Protein AF-0000000077156766 (afdb_homodimer)

Structure (mmCIF, N/CA/C/O backbone):
data_AF-0000000077156766-model_v1
#
loop_
_entity.id
_entity.type
_entity.pdbx_description
1 polymer '4-oxalocrotonate tautomerase'
#
loop_
_atom_site.group_PDB
_atom_site.id
_atom_site.type_symbol
_atom_site.label_atom_id
_atom_site.label_alt_id
_atom_site.label_comp_id
_atom_site.label_asym_id
_atom_site.label_entity_id
_atom_site.label_seq_id
_atom_site.pdbx_PDB_ins_code
_atom_site.Cartn_x
_atom_site.Cartn_y
_atom_site.Cartn_z
_atom_site.occupancy
_atom_site.B_iso_or_equiv
_atom_site.auth_seq_id
_atom_site.auth_comp_id
_atom_site.auth_asym_id
_atom_site.auth_atom_id
_atom_site.pdbx_PDB_model_num
ATOM 1 N N . MET A 1 1 ? -4.922 -12.117 -2.762 1 79.75 1 MET A N 1
ATOM 2 C CA . MET A 1 1 ? -5.172 -11.406 -1.51 1 79.75 1 MET A CA 1
ATOM 3 C C . MET A 1 1 ? -4.066 -10.398 -1.225 1 79.75 1 MET A C 1
ATOM 5 O O . MET A 1 1 ? -2.979 -10.773 -0.781 1 79.75 1 MET A O 1
ATOM 9 N N . PRO A 1 2 ? -4.184 -9.18 -1.903 1 96.38 2 PRO A N 1
ATOM 10 C CA . PRO A 1 2 ? -3.168 -8.211 -1.484 1 96.38 2 PRO A CA 1
ATOM 11 C C . PRO A 1 2 ? -3.539 -7.484 -0.193 1 96.38 2 PRO A C 1
ATOM 13 O O . PRO A 1 2 ? -4.707 -7.16 0.023 1 96.38 2 PRO A O 1
ATOM 16 N N . LEU A 1 3 ? -2.664 -7.359 0.725 1 97.62 3 LEU A N 1
ATOM 17 C CA . LEU A 1 3 ? -2.695 -6.422 1.839 1 97.62 3 LEU A CA 1
ATOM 18 C C . LEU A 1 3 ? -1.92 -5.152 1.502 1 97.62 3 LEU A C 1
ATOM 20 O O . LEU A 1 3 ? -0.701 -5.195 1.319 1 97.62 3 LEU A O 1
ATOM 24 N N . ILE A 1 4 ? -2.592 -4.059 1.404 1 98.69 4 ILE A N 1
ATOM 25 C CA . ILE A 1 4 ? -1.974 -2.791 1.034 1 98.69 4 ILE A CA 1
ATOM 26 C C . ILE A 1 4 ? -1.932 -1.864 2.246 1 98.69 4 ILE A C 1
ATOM 28 O O . ILE A 1 4 ? -2.977 -1.443 2.75 1 98.69 4 ILE A O 1
ATOM 32 N N . THR A 1 5 ? -0.749 -1.563 2.668 1 98.81 5 THR A N 1
ATOM 33 C CA . THR A 1 5 ? -0.558 -0.66 3.797 1 98.81 5 THR A CA 1
ATOM 34 C C . THR A 1 5 ? -0.048 0.698 3.322 1 98.81 5 THR A C 1
ATOM 36 O O . THR A 1 5 ? 0.939 0.775 2.588 1 98.81 5 THR A O 1
ATOM 39 N N . VAL A 1 6 ? -0.684 1.7 3.721 1 98.75 6 VAL A N 1
ATOM 40 C CA . VAL A 1 6 ? -0.322 3.068 3.365 1 98.75 6 VAL A CA 1
ATOM 41 C C . VAL A 1 6 ? 0.145 3.82 4.609 1 98.75 6 VAL A C 1
ATOM 43 O O . VAL A 1 6 ? -0.671 4.227 5.441 1 98.75 6 VAL A O 1
ATOM 46 N N . SER A 1 7 ? 1.419 4.027 4.707 1 98.44 7 SER A N 1
ATOM 47 C CA . SER A 1 7 ? 2.002 4.801 5.801 1 98.44 7 SER A CA 1
ATOM 48 C C . SER A 1 7 ? 2.254 6.246 5.379 1 98.44 7 SER A C 1
ATOM 50 O O . SER A 1 7 ? 2.955 6.5 4.398 1 98.44 7 SER A O 1
ATOM 52 N N . MET A 1 8 ? 1.7 7.109 6.109 1 97.31 8 MET A N 1
ATOM 53 C CA . MET A 1 8 ? 1.836 8.516 5.738 1 97.31 8 MET A CA 1
ATOM 54 C C . MET A 1 8 ? 1.734 9.414 6.965 1 97.31 8 MET A C 1
ATOM 56 O O . MET A 1 8 ? 1.454 8.938 8.062 1 97.31 8 MET A O 1
ATOM 60 N N . TYR A 1 9 ? 2.121 10.734 6.715 1 95.31 9 TYR A N 1
ATOM 61 C CA . TYR A 1 9 ? 1.893 11.734 7.75 1 95.31 9 TYR A CA 1
ATOM 62 C C . TYR A 1 9 ? 0.406 11.867 8.062 1 95.31 9 TYR A C 1
ATOM 64 O O . TYR A 1 9 ? -0.437 11.695 7.176 1 95.31 9 TYR A O 1
ATOM 72 N N . PRO A 1 10 ? 0.156 12.18 9.414 1 96.06 10 PRO A N 1
ATOM 73 C CA . PRO A 1 10 ? -1.243 12.508 9.688 1 96.06 10 PRO A CA 1
ATOM 74 C C . PRO A 1 10 ? -1.72 13.742 8.914 1 96.06 10 PRO A C 1
ATOM 76 O O . PRO A 1 10 ? -0.904 14.578 8.516 1 96.06 10 PRO A O 1
ATOM 79 N N . GLY A 1 11 ? -3.104 13.781 8.719 1 95.44 11 GLY A N 1
ATOM 80 C CA . GLY A 1 11 ? -3.6 15 8.102 1 95.44 11 GLY A CA 1
ATOM 81 C C . GLY A 1 11 ? -4.633 14.742 7.023 1 95.44 11 GLY A C 1
ATOM 82 O O . GLY A 1 11 ? -5.355 15.656 6.621 1 95.44 11 GLY A O 1
ATOM 83 N N . ARG A 1 12 ? -4.637 13.609 6.512 1 96.81 12 ARG A N 1
ATOM 84 C CA . ARG A 1 12 ? -5.656 13.312 5.512 1 96.81 12 ARG A CA 1
ATOM 85 C C . ARG A 1 12 ? -7.012 13.062 6.164 1 96.81 12 ARG A C 1
ATOM 87 O O . ARG A 1 12 ? -7.09 12.477 7.246 1 96.81 12 ARG A O 1
ATOM 94 N N . THR A 1 13 ? -8.047 13.43 5.441 1 97.44 13 THR A N 1
ATOM 95 C CA . THR A 1 13 ? -9.398 13.219 5.969 1 97.44 13 THR A CA 1
ATOM 96 C C . THR A 1 13 ? -9.844 11.773 5.734 1 97.44 13 THR A C 1
ATOM 98 O O . THR A 1 13 ? -9.25 11.062 4.922 1 97.44 13 THR A O 1
ATOM 101 N N . GLN A 1 14 ? -10.906 11.414 6.43 1 98.12 14 GLN A N 1
ATOM 102 C CA . GLN A 1 14 ? -11.484 10.094 6.207 1 98.12 14 GLN A CA 1
ATOM 103 C C . GLN A 1 14 ? -12 9.953 4.777 1 98.12 14 GLN A C 1
ATOM 105 O O . GLN A 1 14 ? -11.906 8.875 4.184 1 98.12 14 GLN A O 1
ATOM 110 N N . GLU A 1 15 ? -12.555 11 4.34 1 98.5 15 GLU A N 1
ATOM 111 C CA . GLU A 1 15 ? -13.062 10.977 2.973 1 98.5 15 GLU A CA 1
ATOM 112 C C . GLU A 1 15 ? -11.953 10.695 1.967 1 98.5 15 GLU A C 1
ATOM 114 O O . GLU A 1 15 ? -12.141 9.922 1.027 1 98.5 15 GLU A O 1
ATOM 119 N N . GLN A 1 16 ? -10.836 11.328 2.072 1 98.31 16 GLN A N 1
ATOM 120 C CA . GLN A 1 16 ? -9.688 11.094 1.204 1 98.31 16 GLN A CA 1
ATOM 121 C C . GLN A 1 16 ? -9.227 9.641 1.283 1 98.31 16 GLN A C 1
ATOM 123 O O . GLN A 1 16 ? -8.945 9.016 0.258 1 98.31 16 GLN A O 1
ATOM 128 N N . LYS A 1 17 ? -9.164 9.148 2.543 1 98.5 17 LYS A N 1
ATOM 129 C CA . LYS A 1 17 ? -8.734 7.77 2.73 1 98.5 17 LYS A CA 1
ATOM 130 C C . LYS A 1 17 ? -9.703 6.797 2.072 1 98.5 17 LYS A C 1
ATOM 132 O O . LYS A 1 17 ? -9.281 5.844 1.408 1 98.5 17 LYS A O 1
ATOM 137 N N . ASP A 1 18 ? -10.969 7.043 2.273 1 98.75 18 ASP A N 1
ATOM 138 C CA . ASP A 1 18 ? -12 6.211 1.658 1 98.75 18 ASP A CA 1
ATOM 139 C C . ASP A 1 18 ? -11.867 6.203 0.138 1 98.75 18 ASP A C 1
ATOM 141 O O . ASP A 1 18 ? -11.891 5.141 -0.488 1 98.75 18 ASP A O 1
ATOM 145 N N . GLU A 1 19 ? -11.727 7.379 -0.4 1 98.81 19 GLU A N 1
ATOM 146 C CA . GLU A 1 19 ? -11.617 7.52 -1.85 1 98.81 19 GLU A CA 1
ATOM 147 C C . GLU A 1 19 ? -10.359 6.836 -2.375 1 98.81 19 GLU A C 1
ATOM 149 O O . GLU A 1 19 ? -10.398 6.156 -3.404 1 98.81 19 GLU A O 1
ATOM 154 N N . TYR A 1 20 ? -9.266 7.027 -1.672 1 98.81 20 TYR A N 1
ATOM 155 C CA . TYR A 1 20 ? -8.023 6.406 -2.109 1 98.81 20 TYR A CA 1
ATOM 156 C C . TYR A 1 20 ? -8.109 4.887 -2.012 1 98.81 20 TYR A C 1
ATOM 158 O O . TYR A 1 20 ? -7.691 4.176 -2.93 1 98.81 20 TYR A O 1
ATOM 166 N N . ALA A 1 21 ? -8.648 4.398 -0.95 1 98.88 21 ALA A N 1
ATOM 167 C CA . ALA A 1 21 ? -8.805 2.957 -0.787 1 98.88 21 ALA A CA 1
ATOM 168 C C . ALA A 1 21 ? -9.617 2.359 -1.93 1 98.88 21 ALA A C 1
ATOM 170 O O . ALA A 1 21 ? -9.266 1.309 -2.471 1 98.88 21 ALA A O 1
ATOM 171 N N . LYS A 1 22 ? -10.68 3.041 -2.287 1 98.81 22 LYS A N 1
ATOM 172 C CA . LYS A 1 22 ? -11.508 2.574 -3.395 1 98.81 22 LYS A CA 1
ATOM 173 C C . LYS A 1 22 ? -10.727 2.58 -4.707 1 98.81 22 LYS A C 1
ATOM 175 O O . LYS A 1 22 ? -10.797 1.622 -5.477 1 98.81 22 LYS A O 1
ATOM 180 N N . ALA A 1 23 ? -10.023 3.66 -4.926 1 98.75 23 ALA A N 1
ATOM 181 C CA . ALA A 1 23 ? -9.281 3.82 -6.172 1 98.75 23 ALA A CA 1
ATOM 182 C C . ALA A 1 23 ? -8.219 2.734 -6.32 1 98.75 23 ALA A C 1
ATOM 184 O O . ALA A 1 23 ? -8.109 2.107 -7.375 1 98.75 23 ALA A O 1
ATOM 185 N N . ILE A 1 24 ? -7.516 2.443 -5.2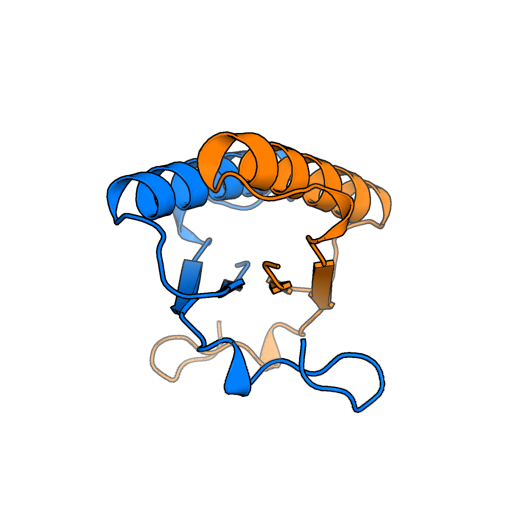3 1 98.62 24 ILE A N 1
ATOM 186 C CA . ILE A 1 24 ? -6.406 1.509 -5.387 1 98.62 24 ILE A CA 1
ATOM 187 C C . ILE A 1 24 ? -6.938 0.076 -5.383 1 98.62 24 ILE A C 1
ATOM 189 O O . ILE A 1 24 ? -6.324 -0.819 -5.973 1 98.62 24 ILE A O 1
ATOM 193 N N . THR A 1 25 ? -8.016 -0.135 -4.777 1 98.81 25 THR A N 1
ATOM 194 C CA . THR A 1 25 ? -8.68 -1.432 -4.867 1 98.81 25 THR A CA 1
ATOM 195 C C . THR A 1 25 ? -9.141 -1.705 -6.297 1 98.81 25 THR A C 1
ATOM 197 O O . THR A 1 25 ? -8.906 -2.791 -6.832 1 98.81 25 THR A O 1
ATOM 200 N N . LYS A 1 26 ? -9.758 -0.698 -6.922 1 98.56 26 LYS A N 1
ATOM 201 C CA . LYS A 1 26 ? -10.188 -0.836 -8.305 1 98.56 26 LYS A CA 1
ATOM 202 C C . LYS A 1 26 ? -9.016 -1.16 -9.227 1 98.56 26 LYS A C 1
ATOM 204 O O . LYS A 1 26 ? -9.109 -2.039 -10.086 1 98.56 26 LYS A O 1
ATOM 209 N N . SER A 1 27 ? -7.98 -0.463 -9.07 1 98.56 27 SER A N 1
ATOM 210 C CA . SER A 1 27 ? -6.793 -0.714 -9.883 1 98.56 27 SER A CA 1
ATOM 211 C C . SER A 1 27 ? -6.234 -2.111 -9.625 1 98.56 27 SER A C 1
ATOM 213 O O . SER A 1 27 ? -5.742 -2.764 -10.547 1 98.56 27 SER A O 1
ATOM 215 N N . ALA A 1 28 ? -6.215 -2.566 -8.352 1 98.56 28 ALA A N 1
ATOM 216 C CA . ALA A 1 28 ? -5.73 -3.906 -8.031 1 98.56 28 ALA A CA 1
ATOM 217 C C . ALA A 1 28 ? -6.535 -4.973 -8.773 1 98.56 28 ALA A C 1
ATOM 219 O O . ALA A 1 28 ? -5.965 -5.93 -9.305 1 98.56 28 ALA A O 1
ATOM 220 N N . VAL A 1 29 ? -7.832 -4.809 -8.789 1 98.25 29 VAL A N 1
ATOM 221 C CA . VAL A 1 29 ? -8.711 -5.75 -9.469 1 98.25 29 VAL A CA 1
ATOM 222 C C . VAL A 1 29 ? -8.383 -5.789 -10.961 1 98.25 29 VAL A C 1
ATOM 224 O O . VAL A 1 29 ? -8.258 -6.867 -11.547 1 98.25 29 VAL A O 1
ATOM 227 N N . GLU A 1 30 ? -8.172 -4.68 -11.555 1 98.25 30 GLU A N 1
ATOM 228 C CA . GLU A 1 30 ? -7.973 -4.566 -13 1 98.25 30 GLU A CA 1
ATOM 229 C C . GLU A 1 30 ? -6.578 -5.027 -13.406 1 98.25 30 GLU A C 1
ATOM 231 O O . GLU A 1 30 ? -6.406 -5.684 -14.43 1 98.25 30 GLU A O 1
ATOM 236 N N . ILE A 1 31 ? -5.609 -4.711 -12.656 1 98.38 31 ILE A N 1
ATOM 237 C CA . ILE A 1 31 ? -4.223 -4.871 -13.078 1 98.38 31 ILE A CA 1
ATOM 238 C C . ILE A 1 31 ? -3.643 -6.148 -12.477 1 98.38 31 ILE A C 1
ATOM 240 O O . ILE A 1 31 ? -3.006 -6.941 -13.18 1 98.38 31 ILE A O 1
ATOM 244 N N . LEU A 1 32 ? -3.852 -6.328 -11.172 1 97.56 32 LEU A N 1
ATOM 245 C CA . LEU A 1 32 ? -3.27 -7.477 -10.484 1 97.56 32 LEU A CA 1
ATOM 246 C C . LEU A 1 32 ? -4.188 -8.688 -10.578 1 97.56 32 LEU A C 1
ATOM 248 O O . LEU A 1 32 ? -3.83 -9.781 -10.125 1 97.56 32 LEU A O 1
ATOM 252 N N . LYS A 1 33 ? -5.352 -8.453 -11.078 1 97.25 33 LYS A N 1
ATOM 253 C CA . LYS A 1 33 ? -6.305 -9.523 -11.336 1 97.25 33 LYS A CA 1
ATOM 254 C C . LYS A 1 33 ? -6.711 -10.219 -10.039 1 97.25 33 LYS A C 1
ATOM 256 O O . LYS A 1 33 ? -6.73 -11.453 -9.977 1 97.25 33 LYS A O 1
ATOM 261 N N . THR A 1 34 ? -6.984 -9.414 -9.07 1 96.75 34 THR A N 1
ATOM 262 C CA . THR A 1 34 ? -7.484 -9.914 -7.793 1 96.75 34 THR A CA 1
ATOM 263 C C . THR A 1 34 ? -8.977 -9.617 -7.645 1 96.75 34 THR A C 1
ATOM 265 O O . THR A 1 34 ? -9.555 -8.891 -8.453 1 96.75 34 THR A O 1
ATOM 268 N N . LYS A 1 35 ? -9.57 -10.289 -6.727 1 96.38 35 LYS A N 1
ATOM 269 C CA . LYS A 1 35 ? -10.961 -9.984 -6.406 1 96.38 35 LYS A CA 1
ATOM 270 C C . LYS A 1 35 ? -11.055 -8.828 -5.418 1 96.38 35 LYS A C 1
ATOM 272 O O . LYS A 1 35 ? -10.203 -8.68 -4.535 1 96.38 35 LYS A O 1
ATOM 277 N N . GLU A 1 36 ? -12.023 -8.039 -5.555 1 97 36 GLU A N 1
ATOM 278 C CA . GLU A 1 36 ? -12.227 -6.871 -4.707 1 97 36 GLU A CA 1
ATOM 279 C C . GLU A 1 36 ? -12.273 -7.258 -3.234 1 97 36 GLU A C 1
ATOM 281 O O . GLU A 1 36 ? -11.68 -6.582 -2.391 1 97 36 GLU A O 1
ATOM 286 N N . ASN A 1 37 ? -12.969 -8.367 -3.006 1 96.12 37 ASN A N 1
ATOM 287 C CA . ASN A 1 37 ? -13.172 -8.773 -1.619 1 96.12 37 ASN A CA 1
ATOM 288 C C . ASN A 1 37 ? -11.914 -9.414 -1.037 1 96.12 37 ASN A C 1
ATOM 290 O O . ASN A 1 37 ? -11.891 -9.797 0.133 1 96.12 37 ASN A O 1
ATOM 294 N N . HIS A 1 38 ? -10.883 -9.477 -1.747 1 94.75 38 HIS A N 1
ATOM 295 C CA . HIS A 1 38 ? -9.625 -10.039 -1.281 1 94.75 38 HIS A CA 1
ATOM 296 C C . HIS A 1 38 ? -8.609 -8.938 -0.981 1 94.75 38 HIS A C 1
ATOM 298 O O . HIS A 1 38 ? -7.488 -9.219 -0.551 1 94.75 38 HIS A O 1
ATOM 304 N N . VAL A 1 39 ? -8.984 -7.719 -1.209 1 97.69 39 VAL A N 1
ATOM 305 C CA . VAL A 1 39 ? -8.07 -6.598 -1.004 1 97.69 39 VAL A CA 1
ATOM 306 C C . VAL A 1 39 ? -8.328 -5.965 0.361 1 97.69 39 VAL A C 1
ATOM 308 O O . VAL A 1 39 ? -9.469 -5.633 0.691 1 97.69 39 VAL A O 1
ATOM 311 N N . ILE A 1 40 ? -7.359 -5.871 1.154 1 97.94 40 ILE A N 1
ATOM 312 C CA . ILE A 1 40 ? -7.402 -5.145 2.42 1 97.94 40 ILE A CA 1
ATOM 313 C C . ILE A 1 40 ? -6.5 -3.916 2.342 1 97.94 40 ILE A C 1
ATOM 315 O O . ILE A 1 40 ? -5.355 -4.008 1.899 1 97.94 40 ILE A O 1
ATOM 319 N N . VAL A 1 41 ? -6.988 -2.789 2.701 1 98.75 41 VAL A N 1
ATOM 320 C CA . VAL A 1 41 ? -6.195 -1.565 2.727 1 98.75 41 VAL A CA 1
ATOM 321 C C . VAL A 1 41 ? -6.102 -1.041 4.156 1 98.75 41 VAL A C 1
ATOM 323 O O . VAL A 1 41 ? -7.113 -0.91 4.848 1 98.75 41 VAL A O 1
ATOM 326 N N . VAL A 1 42 ? -4.961 -0.765 4.594 1 98.62 42 VAL A N 1
ATOM 327 C CA . VAL A 1 42 ? -4.711 -0.256 5.941 1 98.62 42 VAL A CA 1
ATOM 328 C C . VAL A 1 42 ? -3.971 1.077 5.859 1 98.62 42 VAL A C 1
ATOM 330 O O . VAL A 1 42 ? -2.947 1.186 5.18 1 98.62 42 VAL A O 1
ATOM 333 N N . PHE A 1 43 ? -4.484 2.029 6.535 1 98.69 43 PHE A N 1
ATOM 334 C CA . PHE A 1 43 ? -3.797 3.311 6.641 1 98.69 43 PHE A CA 1
ATOM 335 C C . PHE A 1 43 ? -3.076 3.428 7.977 1 98.69 43 PHE A C 1
ATOM 337 O O . PHE A 1 43 ? -3.65 3.131 9.023 1 98.69 43 PHE A O 1
ATOM 344 N N . GLU A 1 44 ? -1.901 3.852 7.914 1 98.06 44 GLU A N 1
ATOM 345 C CA . GLU A 1 44 ? -1.086 4.16 9.086 1 98.06 44 GLU A CA 1
ATOM 346 C C . GLU A 1 44 ? -0.685 5.633 9.102 1 98.06 44 GLU A C 1
ATOM 348 O O . GLU A 1 44 ? 0.133 6.07 8.289 1 98.06 44 GLU A O 1
ATOM 353 N N . ASP A 1 45 ? -1.196 6.316 10.023 1 96.94 45 ASP A N 1
ATOM 354 C CA . ASP A 1 45 ? -0.795 7.707 10.227 1 96.94 45 ASP A CA 1
ATOM 355 C C . ASP A 1 45 ? 0.417 7.801 11.156 1 96.94 45 ASP A C 1
ATOM 357 O O . ASP A 1 45 ? 0.278 7.719 12.375 1 96.94 45 ASP A O 1
ATOM 361 N N . ASN A 1 46 ? 1.483 7.965 10.562 1 96.69 46 ASN A N 1
ATOM 362 C CA . ASN A 1 46 ? 2.729 8.016 11.32 1 96.69 46 ASN A CA 1
ATOM 363 C C . ASN A 1 46 ? 3.271 9.438 11.422 1 96.69 46 ASN A C 1
ATOM 365 O O . ASN A 1 46 ? 3.449 10.109 10.398 1 96.69 46 ASN A O 1
ATOM 369 N N . PRO A 1 47 ? 3.492 9.922 12.625 1 95.12 47 PRO A N 1
ATOM 370 C CA . PRO A 1 47 ? 4.012 11.281 12.766 1 95.12 47 PRO A CA 1
ATOM 371 C C . PRO A 1 47 ? 5.328 11.492 12.023 1 95.12 47 PRO A C 1
ATOM 373 O O . PRO A 1 47 ? 6.086 10.547 11.828 1 95.12 47 PRO A O 1
ATOM 376 N N . LYS A 1 48 ? 5.598 12.734 11.648 1 91.44 48 LYS A N 1
ATOM 377 C CA . LYS A 1 48 ? 6.777 13.109 10.875 1 91.44 48 LYS A CA 1
ATOM 378 C C . LYS A 1 48 ? 8.062 12.727 11.609 1 91.44 48 LYS A C 1
ATOM 380 O O . LYS A 1 48 ? 9.062 12.391 10.977 1 91.44 48 LYS A O 1
ATOM 385 N N . GLU A 1 49 ? 8.023 12.758 12.953 1 94.44 49 GLU A N 1
ATOM 386 C CA . GLU A 1 49 ? 9.203 12.492 13.781 1 94.44 49 GLU A CA 1
ATOM 387 C C . GLU A 1 49 ? 9.688 11.062 13.594 1 94.44 49 GLU A C 1
ATOM 389 O O . GLU A 1 49 ? 10.828 10.734 13.953 1 94.44 49 GLU A O 1
ATOM 394 N N . ASN A 1 50 ? 8.828 10.234 13.039 1 95.44 50 ASN A N 1
ATOM 395 C CA . ASN A 1 50 ? 9.164 8.828 12.852 1 95.44 50 ASN A CA 1
ATOM 396 C C . ASN A 1 50 ? 9.742 8.562 11.461 1 95.44 50 ASN A C 1
ATOM 398 O O . ASN A 1 50 ? 10.07 7.426 11.125 1 95.44 50 ASN A O 1
ATOM 402 N N . TRP A 1 51 ? 9.859 9.555 10.688 1 94.5 51 TRP A N 1
ATOM 403 C CA . TRP A 1 51 ? 10.297 9.391 9.305 1 94.5 51 TRP A CA 1
ATOM 404 C C . TRP A 1 51 ? 11.711 9.93 9.109 1 94.5 51 TRP A C 1
ATOM 406 O O . TRP A 1 51 ? 11.984 11.102 9.398 1 94.5 51 TRP A O 1
ATOM 416 N N . PHE A 1 52 ? 12.633 9.086 8.656 1 94.88 52 PHE A N 1
ATOM 417 C CA . PHE A 1 52 ? 14.031 9.43 8.414 1 94.88 52 PHE A CA 1
ATOM 418 C C . PHE A 1 52 ? 14.453 9.031 7.008 1 94.88 52 PHE A C 1
ATOM 420 O O . PHE A 1 52 ? 14.07 7.969 6.516 1 94.88 52 PHE A O 1
ATOM 427 N N . LEU A 1 53 ? 15.117 9.977 6.391 1 90.25 53 LEU A N 1
ATOM 428 C CA . LEU A 1 53 ? 15.758 9.688 5.109 1 90.25 53 LEU A CA 1
ATOM 429 C C . LEU A 1 53 ? 17.281 9.789 5.227 1 90.25 53 LEU A C 1
ATOM 431 O O . LEU A 1 53 ? 17.797 10.82 5.648 1 90.25 53 LEU A O 1
ATOM 435 N N . ALA A 1 54 ? 17.953 8.742 4.996 1 93.44 54 ALA A N 1
ATOM 436 C CA . ALA A 1 54 ? 19.406 8.703 5.078 1 93.44 54 ALA A CA 1
ATOM 437 C C . ALA A 1 54 ? 19.891 9.109 6.469 1 93.44 54 ALA A C 1
ATOM 439 O O . ALA A 1 54 ? 20.844 9.867 6.605 1 93.44 54 ALA A O 1
ATOM 440 N N . GLY A 1 55 ? 19.109 8.75 7.406 1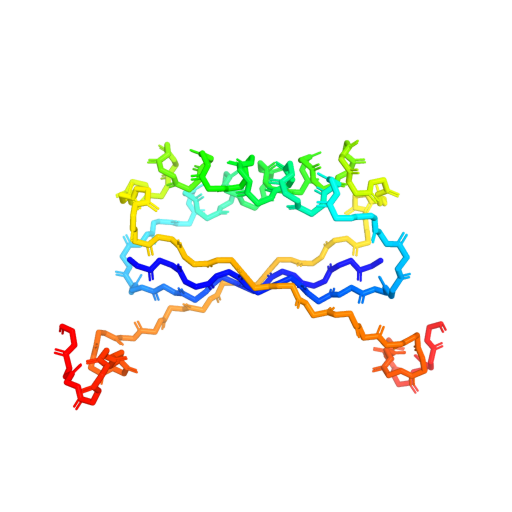 93.5 55 GLY A N 1
ATOM 441 C CA . GLY A 1 55 ? 19.484 8.961 8.789 1 93.5 55 GLY A CA 1
ATOM 442 C C . GLY A 1 55 ? 19.062 10.305 9.336 1 93.5 55 GLY A C 1
ATOM 443 O O . GLY A 1 55 ? 19.266 10.609 10.508 1 93.5 55 GLY A O 1
ATOM 444 N N . ASN A 1 56 ? 18.516 11.016 8.461 1 94.88 56 ASN A N 1
ATOM 445 C CA . ASN A 1 56 ? 18.062 12.336 8.883 1 94.88 56 ASN A CA 1
ATOM 446 C C . ASN A 1 56 ? 16.547 12.422 8.922 1 94.88 56 ASN A C 1
ATOM 448 O O . ASN A 1 56 ? 15.867 11.906 8.023 1 94.88 56 ASN A O 1
ATOM 452 N N . GLN A 1 57 ? 16.125 13.086 9.984 1 90.75 57 GLN A N 1
ATOM 453 C CA . GLN A 1 57 ? 14.688 13.289 10.078 1 90.75 57 GLN A CA 1
ATOM 454 C C . GLN A 1 57 ? 14.172 14.117 8.898 1 90.75 57 GLN A C 1
ATOM 456 O O . GLN A 1 57 ? 14.836 15.055 8.461 1 90.75 57 GLN A O 1
ATOM 461 N N . LEU A 1 58 ? 13 13.742 8.375 1 83.62 58 LEU A N 1
ATOM 462 C CA . LEU A 1 58 ? 12.391 14.461 7.262 1 83.62 58 LEU A CA 1
ATOM 463 C C . LEU A 1 5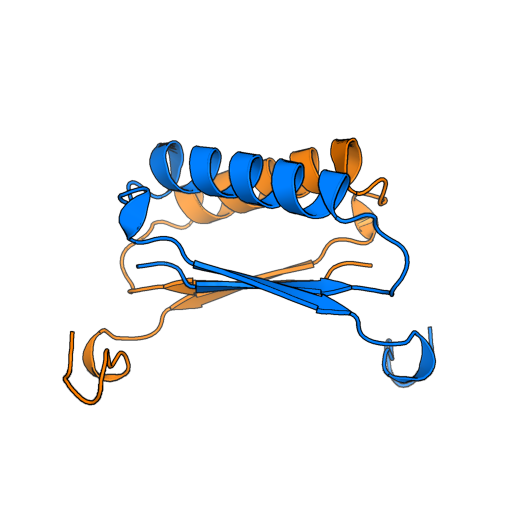8 ? 11.75 15.758 7.734 1 83.62 58 LEU A C 1
ATOM 465 O O . LEU A 1 58 ? 11.312 15.859 8.883 1 83.62 58 LEU A O 1
ATOM 469 N N . MET B 1 1 ? 4.477 12.18 2.049 1 80 1 MET B N 1
ATOM 470 C CA . MET B 1 1 ? 5.355 11.047 1.789 1 80 1 MET B CA 1
ATOM 471 C C . MET B 1 1 ? 4.688 9.734 2.182 1 80 1 MET B C 1
ATOM 473 O O . MET B 1 1 ? 4.605 9.406 3.367 1 80 1 MET B O 1
ATOM 477 N N . PRO B 1 2 ? 3.795 9.234 1.258 1 96.38 2 PRO B N 1
ATOM 478 C CA . PRO B 1 2 ? 3.291 7.906 1.629 1 96.38 2 PRO B CA 1
ATOM 479 C C . PRO B 1 2 ? 4.246 6.781 1.235 1 96.38 2 PRO B C 1
ATOM 481 O O . PRO B 1 2 ? 4.871 6.84 0.173 1 96.38 2 PRO B O 1
ATOM 484 N N . LEU B 1 3 ? 4.5 5.867 2.082 1 97.62 3 LEU B N 1
ATOM 485 C CA . LEU B 1 3 ? 5.07 4.555 1.795 1 97.62 3 LEU B CA 1
ATOM 486 C C . LEU B 1 3 ? 3.973 3.512 1.625 1 97.62 3 LEU B C 1
ATOM 488 O O . LEU B 1 3 ? 3.25 3.203 2.576 1 97.62 3 LEU B O 1
ATOM 492 N N . ILE B 1 4 ? 3.83 2.984 0.463 1 98.75 4 ILE B N 1
ATOM 493 C CA . ILE B 1 4 ? 2.781 2.02 0.16 1 98.75 4 ILE B CA 1
ATOM 494 C C . ILE B 1 4 ? 3.395 0.634 -0.038 1 98.75 4 ILE B C 1
ATOM 496 O O . ILE B 1 4 ? 4.164 0.418 -0.976 1 98.75 4 ILE B O 1
ATOM 500 N N . THR B 1 5 ? 3.039 -0.243 0.827 1 98.81 5 THR B N 1
ATOM 501 C CA . THR B 1 5 ? 3.52 -1.618 0.741 1 98.81 5 THR B CA 1
ATOM 502 C C . THR B 1 5 ? 2.406 -2.551 0.274 1 98.81 5 THR B C 1
ATOM 504 O O . THR B 1 5 ? 1.312 -2.557 0.843 1 98.81 5 THR B O 1
ATOM 507 N N . VAL B 1 6 ? 2.676 -3.299 -0.689 1 98.75 6 VAL B N 1
ATOM 508 C CA . VAL B 1 6 ? 1.727 -4.254 -1.248 1 98.75 6 VAL B CA 1
ATOM 509 C C . VAL B 1 6 ? 2.219 -5.68 -0.998 1 98.75 6 VAL B C 1
ATOM 511 O O . VAL B 1 6 ? 3.133 -6.152 -1.676 1 98.75 6 VAL B O 1
ATOM 514 N N . SER B 1 7 ? 1.595 -6.336 -0.086 1 98.44 7 SER B N 1
ATOM 515 C CA . SER B 1 7 ? 1.9 -7.734 0.205 1 98.44 7 SER B CA 1
ATOM 516 C C . SER B 1 7 ? 0.925 -8.672 -0.5 1 98.44 7 SER B C 1
ATOM 518 O O . SER B 1 7 ? -0.289 -8.562 -0.316 1 98.44 7 SER B O 1
ATO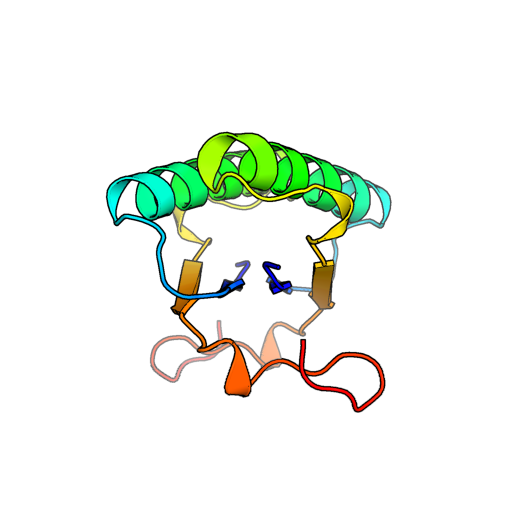M 520 N N . MET B 1 8 ? 1.483 -9.523 -1.25 1 97.31 8 MET B N 1
A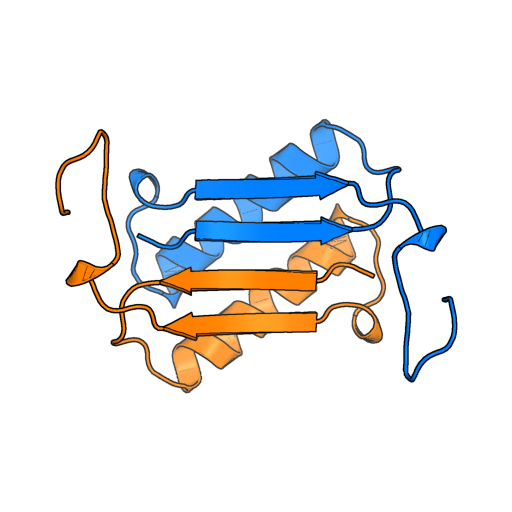TOM 521 C CA . MET B 1 8 ? 0.617 -10.422 -2.014 1 97.31 8 MET B CA 1
ATOM 522 C C . MET B 1 8 ? 1.319 -11.742 -2.307 1 97.31 8 MET B C 1
ATOM 524 O O . MET B 1 8 ? 2.506 -11.898 -2.008 1 97.31 8 MET B O 1
ATOM 528 N N . TYR B 1 9 ? 0.455 -12.727 -2.779 1 95.38 9 TYR B N 1
ATOM 529 C CA . TYR B 1 9 ? 1.032 -13.969 -3.273 1 95.38 9 TYR B CA 1
ATOM 530 C C . TYR B 1 9 ? 1.957 -13.711 -4.457 1 95.38 9 TYR B C 1
ATOM 532 O O . TYR B 1 9 ? 1.723 -12.797 -5.246 1 95.38 9 TYR B O 1
ATOM 540 N N . PRO B 1 10 ? 3.055 -14.602 -4.512 1 96.12 10 PRO B N 1
ATOM 541 C CA . PRO B 1 10 ? 3.838 -14.508 -5.746 1 96.12 10 PRO B CA 1
ATOM 542 C C . PRO B 1 10 ? 3.02 -14.836 -6.992 1 96.12 10 PRO B C 1
ATOM 544 O O . PRO B 1 10 ? 2.008 -15.539 -6.902 1 96.12 10 PRO B O 1
ATOM 547 N N . GLY B 1 11 ? 3.521 -14.258 -8.156 1 95.5 11 GLY B N 1
ATOM 548 C CA . GLY B 1 11 ? 2.836 -14.656 -9.375 1 95.5 11 GLY B CA 1
ATOM 549 C C . GLY B 1 11 ? 2.578 -13.492 -10.32 1 95.5 11 GLY B C 1
ATOM 550 O O . GLY B 1 11 ? 2.291 -13.703 -11.5 1 95.5 11 GLY B O 1
ATOM 551 N N . ARG B 1 12 ? 2.566 -12.359 -9.836 1 96.88 12 ARG B N 1
ATOM 552 C CA . ARG B 1 12 ? 2.373 -11.211 -10.719 1 96.88 12 ARG B CA 1
ATOM 553 C C . ARG B 1 12 ? 3.646 -10.898 -11.5 1 96.88 12 ARG B C 1
ATOM 555 O O . ARG B 1 12 ? 4.754 -11.039 -10.977 1 96.88 12 ARG B O 1
ATOM 562 N N . THR B 1 13 ? 3.449 -10.406 -12.695 1 97.44 13 THR B N 1
ATOM 563 C CA . THR B 1 13 ? 4.602 -10.055 -13.516 1 97.44 13 THR B CA 1
ATOM 564 C C . THR B 1 13 ? 5.148 -8.688 -13.117 1 97.44 13 THR B C 1
ATOM 566 O O . THR B 1 13 ? 4.469 -7.914 -12.438 1 97.44 13 THR B O 1
ATOM 569 N N . GLN B 1 14 ? 6.359 -8.422 -13.586 1 98.12 14 GLN B N 1
ATOM 570 C CA . GLN B 1 14 ? 6.938 -7.105 -13.359 1 98.12 14 GLN B CA 1
ATOM 571 C C . GLN B 1 14 ? 6.105 -6.02 -14.039 1 98.12 14 GLN B C 1
ATOM 573 O O . GLN B 1 14 ? 5.969 -4.914 -13.508 1 98.12 14 GLN B O 1
ATOM 578 N N . GLU B 1 15 ? 5.648 -6.355 -15.164 1 98.5 15 GLU B N 1
ATOM 579 C CA . GLU B 1 15 ? 4.82 -5.398 -15.891 1 98.5 15 GLU 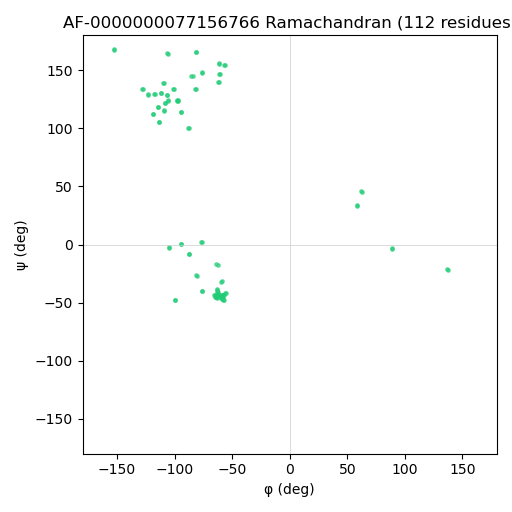B CA 1
ATOM 580 C C . GLU B 1 15 ? 3.572 -5.031 -15.094 1 98.5 15 GLU B C 1
ATOM 582 O O . GLU B 1 15 ? 3.191 -3.859 -15.031 1 98.5 15 GLU B O 1
ATOM 587 N N . GLN B 1 16 ? 2.881 -5.961 -14.523 1 98.31 16 GLN B N 1
ATOM 588 C CA . GLN B 1 16 ? 1.712 -5.719 -13.688 1 98.31 16 GLN B CA 1
ATOM 589 C C . GLN B 1 16 ? 2.066 -4.84 -12.492 1 98.31 16 GLN B C 1
ATOM 591 O O . GLN B 1 16 ? 1.335 -3.904 -12.164 1 98.31 16 GLN B O 1
ATOM 596 N N . LYS B 1 17 ? 3.209 -5.195 -11.875 1 98.5 17 LYS B N 1
ATOM 597 C CA . LYS B 1 17 ? 3.641 -4.422 -10.719 1 98.5 17 LYS B CA 1
ATOM 598 C C . LYS B 1 17 ? 3.938 -2.975 -11.102 1 98.5 17 LYS B C 1
ATOM 600 O O . LYS B 1 17 ? 3.545 -2.045 -10.398 1 98.5 17 LYS B O 1
ATOM 605 N N . ASP B 1 18 ? 4.637 -2.818 -12.195 1 98.75 18 ASP B N 1
ATOM 606 C CA . ASP B 1 18 ? 4.945 -1.483 -12.695 1 98.75 18 ASP B CA 1
ATOM 607 C C . ASP B 1 18 ? 3.672 -0.68 -12.945 1 98.75 18 ASP B C 1
ATOM 609 O O . ASP B 1 18 ? 3.566 0.473 -12.523 1 98.75 18 ASP B O 1
ATOM 613 N N . GLU B 1 19 ? 2.764 -1.316 -13.617 1 98.81 19 GLU B N 1
ATOM 614 C CA . GLU B 1 19 ? 1.507 -0.654 -13.953 1 98.81 19 GLU B CA 1
ATOM 615 C C . GLU B 1 19 ? 0.717 -0.299 -12.695 1 98.81 19 GLU B C 1
ATOM 617 O O . GLU B 1 19 ? 0.157 0.794 -12.602 1 98.81 19 GLU B O 1
ATOM 622 N N . TYR B 1 20 ? 0.654 -1.229 -11.781 1 98.81 20 TYR B N 1
ATOM 623 C CA . TYR B 1 20 ? -0.081 -0.966 -10.547 1 98.81 20 TYR B CA 1
ATOM 624 C C . TYR B 1 20 ? 0.581 0.149 -9.742 1 98.81 20 TYR B C 1
ATOM 626 O O . TYR B 1 20 ? -0.099 1.043 -9.234 1 98.81 20 TYR B O 1
ATOM 634 N N . ALA B 1 21 ? 1.873 0.118 -9.641 1 98.88 21 ALA B N 1
ATOM 635 C CA . ALA B 1 21 ? 2.598 1.163 -8.922 1 98.88 21 ALA B CA 1
ATOM 636 C C . ALA B 1 21 ? 2.301 2.539 -9.516 1 98.88 21 ALA B C 1
ATOM 638 O O . ALA B 1 21 ? 2.072 3.5 -8.773 1 98.88 21 ALA B O 1
ATOM 639 N N . LYS B 1 22 ? 2.295 2.615 -10.82 1 98.81 22 LYS B N 1
ATOM 640 C CA . LYS B 1 22 ? 1.986 3.879 -11.484 1 98.81 22 LYS B CA 1
ATOM 641 C C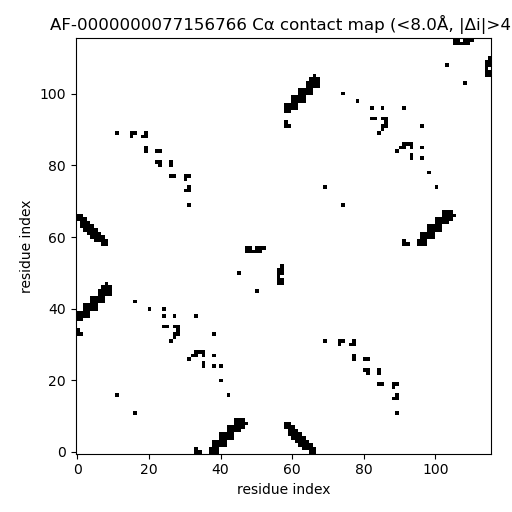 . LYS B 1 22 ? 0.56 4.324 -11.172 1 98.81 22 LYS B C 1
ATOM 643 O O . LYS B 1 22 ? 0.321 5.5 -10.875 1 98.81 22 LYS B O 1
ATOM 648 N N . ALA B 1 23 ? -0.352 3.383 -11.273 1 98.75 23 ALA B N 1
ATOM 649 C CA . ALA B 1 23 ? -1.765 3.691 -11.062 1 98.75 23 ALA B CA 1
ATOM 650 C C . ALA B 1 23 ? -2.012 4.207 -9.648 1 98.75 23 ALA B C 1
ATOM 652 O O . ALA B 1 23 ? -2.684 5.227 -9.461 1 98.75 23 ALA B O 1
ATOM 653 N N . ILE B 1 24 ? -1.395 3.562 -8.672 1 98.69 24 ILE B N 1
ATOM 654 C CA . ILE B 1 24 ? -1.723 3.953 -7.305 1 98.69 24 ILE B CA 1
ATOM 655 C C . ILE B 1 24 ? -0.949 5.215 -6.93 1 98.69 24 ILE B C 1
ATOM 657 O O . ILE B 1 24 ? -1.395 5.996 -6.086 1 98.69 24 ILE B O 1
ATOM 661 N N . THR B 1 25 ? 0.147 5.426 -7.523 1 98.81 25 THR B N 1
ATOM 662 C CA . THR B 1 25 ? 0.864 6.688 -7.355 1 98.81 25 THR B CA 1
ATOM 663 C C . THR B 1 25 ? 0.049 7.852 -7.906 1 98.81 25 THR B C 1
ATOM 665 O O . THR B 1 25 ? -0.101 8.883 -7.246 1 98.81 25 THR B O 1
ATOM 668 N N . LYS B 1 26 ? -0.512 7.664 -9.102 1 98.56 26 LYS B N 1
ATOM 669 C CA . LYS B 1 26 ? -1.353 8.695 -9.703 1 98.56 26 LYS B CA 1
ATOM 670 C C . LYS B 1 26 ? -2.541 9.031 -8.805 1 98.56 26 LYS B C 1
ATOM 672 O O . LYS B 1 26 ? -2.861 10.203 -8.594 1 98.56 26 LYS B O 1
ATOM 677 N N . SER B 1 27 ? -3.18 8.055 -8.336 1 98.56 27 SER B N 1
ATOM 678 C CA . SER B 1 27 ? -4.312 8.266 -7.441 1 98.56 27 SER B CA 1
ATOM 679 C C . SER B 1 27 ? -3.885 8.969 -6.16 1 98.56 27 SER B C 1
ATOM 681 O O . SER B 1 27 ? -4.625 9.797 -5.621 1 98.56 27 SER B O 1
ATOM 683 N N . ALA B 1 28 ? -2.711 8.594 -5.582 1 98.56 28 ALA B N 1
ATOM 684 C CA . ALA B 1 28 ? -2.213 9.25 -4.375 1 98.56 28 ALA B CA 1
ATOM 685 C C . ALA B 1 28 ? -2.025 10.742 -4.594 1 98.56 28 ALA B C 1
ATOM 687 O O . ALA B 1 28 ? -2.383 11.555 -3.736 1 98.56 28 ALA B O 1
ATOM 688 N N . VAL B 1 29 ? -1.472 11.102 -5.723 1 98.25 29 VAL B N 1
ATOM 689 C CA . VAL B 1 29 ? -1.241 12.5 -6.062 1 98.25 29 VAL B CA 1
ATOM 690 C C . VAL B 1 29 ? -2.574 13.242 -6.133 1 98.25 29 VAL B C 1
ATOM 692 O O . VAL B 1 29 ? -2.719 14.336 -5.57 1 98.25 29 VAL B O 1
ATOM 695 N N . GLU B 1 30 ? -3.547 12.664 -6.727 1 98.25 30 GLU B N 1
ATOM 696 C CA . GLU B 1 30 ? -4.832 13.305 -6.977 1 98.25 30 GLU B CA 1
ATOM 697 C C . GLU B 1 30 ? -5.672 13.375 -5.703 1 98.25 30 GLU B C 1
ATOM 699 O O . GLU B 1 30 ? -6.344 14.375 -5.445 1 98.25 30 GLU B O 1
ATOM 704 N N . ILE B 1 31 ? -5.672 12.383 -4.93 1 98.38 31 ILE B N 1
ATOM 705 C CA . ILE B 1 31 ? -6.629 12.242 -3.838 1 98.38 31 ILE B CA 1
ATOM 706 C C . ILE B 1 31 ? -5.977 12.656 -2.521 1 98.38 31 ILE B C 1
ATOM 708 O O . ILE B 1 31 ? -6.562 13.406 -1.738 1 98.38 31 ILE B O 1
ATOM 712 N N . LEU B 1 32 ? -4.762 12.141 -2.275 1 97.56 32 LEU B N 1
ATOM 713 C CA . LEU B 1 32 ? -4.086 12.406 -1.011 1 97.56 32 LEU B CA 1
ATOM 714 C C . LEU B 1 32 ? -3.277 13.695 -1.086 1 97.56 32 LEU B C 1
ATOM 716 O O . LEU B 1 32 ? -2.705 14.133 -0.085 1 97.56 32 LEU B O 1
ATOM 720 N N . LYS B 1 33 ? -3.209 14.211 -2.268 1 97.19 33 LYS B N 1
ATOM 721 C CA . LYS B 1 33 ? -2.562 15.508 -2.488 1 97.19 33 LYS B CA 1
ATOM 722 C C . LYS B 1 33 ? -1.084 15.453 -2.111 1 97.19 33 LYS B C 1
ATOM 724 O O . LYS B 1 33 ? -0.582 16.344 -1.42 1 97.19 33 LYS B O 1
ATOM 729 N N . THR B 1 34 ? -0.456 14.422 -2.553 1 96.75 34 THR B N 1
ATOM 730 C CA . THR B 1 34 ? 0.983 14.266 -2.371 1 96.75 34 THR B CA 1
ATOM 731 C C . THR B 1 34 ? 1.723 14.492 -3.688 1 96.75 34 THR B C 1
ATOM 733 O O . THR B 1 34 ? 1.098 14.625 -4.742 1 96.75 34 THR B O 1
ATOM 736 N N . LYS B 1 35 ? 2.992 14.672 -3.584 1 96.31 35 LYS B N 1
ATOM 737 C CA . LYS B 1 35 ? 3.814 14.758 -4.789 1 96.31 35 LYS B CA 1
ATOM 738 C C . LYS B 1 35 ? 4.234 13.375 -5.27 1 96.31 35 LYS B C 1
ATOM 740 O O . LYS B 1 35 ? 4.469 12.477 -4.461 1 96.31 35 LYS B O 1
ATOM 745 N N . GLU B 1 36 ? 4.316 13.219 -6.508 1 96.88 36 GLU B N 1
ATOM 746 C CA . GLU B 1 36 ? 4.672 11.938 -7.121 1 96.88 36 GLU B CA 1
ATOM 747 C C . GLU B 1 36 ? 6.008 11.43 -6.59 1 96.88 36 GLU B C 1
ATOM 749 O O . GLU B 1 36 ? 6.148 10.242 -6.297 1 96.88 36 GLU B O 1
ATOM 754 N N . ASN B 1 37 ? 6.934 12.367 -6.473 1 96.06 37 ASN B N 1
ATOM 755 C CA . ASN B 1 37 ? 8.281 11.977 -6.07 1 96.06 37 ASN B CA 1
ATOM 756 C C . ASN B 1 37 ? 8.359 11.68 -4.574 1 96.06 37 ASN B C 1
ATOM 758 O O . ASN B 1 37 ? 9.414 11.312 -4.066 1 96.06 37 ASN B O 1
ATOM 762 N N . HIS B 1 38 ? 7.305 11.758 -3.881 1 94.62 38 HIS B N 1
ATOM 763 C CA . HIS B 1 38 ? 7.258 11.469 -2.451 1 94.62 38 HIS B CA 1
ATOM 764 C C . HIS B 1 38 ? 6.609 10.109 -2.188 1 94.62 38 HIS B C 1
ATOM 766 O O . HIS B 1 38 ? 6.5 9.688 -1.034 1 94.62 38 HIS B O 1
ATOM 772 N N . VAL B 1 39 ? 6.168 9.469 -3.205 1 97.69 39 VAL B N 1
ATOM 773 C CA . VAL B 1 39 ? 5.484 8.188 -3.057 1 97.69 39 VAL B CA 1
ATOM 774 C C . VAL B 1 39 ? 6.469 7.047 -3.295 1 97.69 39 VAL B C 1
ATOM 776 O O . VAL B 1 39 ? 7.168 7.023 -4.312 1 97.69 39 VAL B O 1
ATOM 779 N N . ILE B 1 40 ? 6.594 6.195 -2.385 1 97.88 40 ILE B N 1
ATOM 780 C CA . ILE B 1 40 ? 7.367 4.965 -2.523 1 97.88 40 ILE B CA 1
ATOM 781 C C . ILE B 1 40 ? 6.426 3.764 -2.508 1 97.88 40 ILE B C 1
ATOM 783 O O . ILE B 1 40 ? 5.547 3.666 -1.649 1 97.88 40 ILE B O 1
ATOM 787 N N . VAL B 1 41 ? 6.562 2.889 -3.447 1 98.75 41 VAL B N 1
ATOM 788 C CA . VAL B 1 41 ? 5.754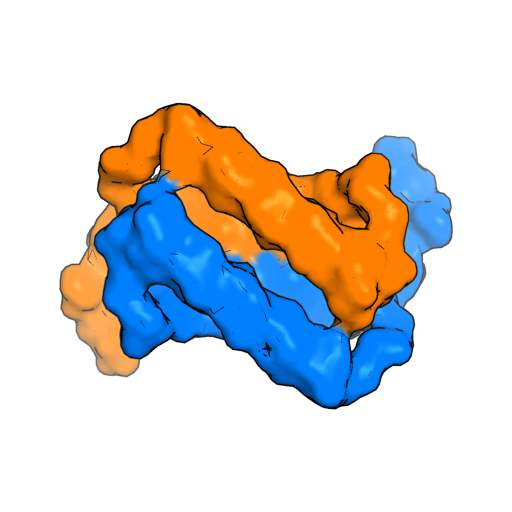 1.672 -3.49 1 98.75 41 VAL B CA 1
ATOM 789 C C . VAL B 1 41 ? 6.66 0.448 -3.369 1 98.75 41 VAL B C 1
ATOM 791 O O . VAL B 1 41 ? 7.66 0.333 -4.082 1 98.75 41 VAL B O 1
ATOM 794 N N . VAL B 1 42 ? 6.348 -0.405 -2.52 1 98.62 42 VAL B N 1
ATOM 795 C CA . VAL B 1 42 ? 7.109 -1.627 -2.287 1 98.62 42 VAL B CA 1
ATOM 796 C C . VAL B 1 42 ? 6.203 -2.844 -2.461 1 98.62 42 VAL B C 1
ATOM 798 O O . VAL B 1 42 ? 5.125 -2.912 -1.866 1 98.62 42 VAL B O 1
ATOM 801 N N . PHE B 1 43 ? 6.645 -3.752 -3.234 1 98.69 43 PHE B N 1
ATOM 802 C CA . PHE B 1 43 ? 5.934 -5.016 -3.373 1 98.69 43 PHE B CA 1
ATOM 803 C C . PHE B 1 43 ? 6.605 -6.109 -2.549 1 98.69 43 PHE B C 1
ATOM 805 O O . PHE B 1 43 ? 7.828 -6.262 -2.588 1 98.69 43 PHE B O 1
ATOM 812 N N . GLU B 1 44 ? 5.828 -6.809 -1.873 1 98.06 44 GLU B N 1
ATOM 813 C CA . GLU B 1 44 ? 6.254 -7.984 -1.12 1 98.06 44 GLU B CA 1
ATOM 814 C C . GLU B 1 44 ? 5.547 -9.242 -1.615 1 98.06 44 GLU B C 1
ATOM 816 O O . GLU B 1 44 ? 4.344 -9.414 -1.393 1 98.06 44 GLU B O 1
ATOM 821 N N . ASP B 1 45 ? 6.285 -10.086 -2.189 1 96.88 45 ASP B N 1
ATOM 822 C CA . ASP B 1 45 ? 5.754 -11.383 -2.59 1 96.88 45 ASP B CA 1
ATOM 823 C C . ASP B 1 45 ? 5.867 -12.398 -1.453 1 96.88 45 ASP B C 1
ATOM 825 O O . ASP B 1 45 ? 6.934 -12.961 -1.226 1 96.88 45 ASP B O 1
ATOM 829 N N . ASN B 1 46 ? 4.82 -12.57 -0.835 1 96.69 46 ASN B N 1
ATOM 830 C CA . ASN B 1 46 ? 4.797 -13.469 0.314 1 96.69 46 ASN B CA 1
ATOM 831 C C . ASN B 1 46 ? 4.098 -14.781 -0.015 1 96.69 46 ASN B C 1
ATOM 833 O O . ASN B 1 46 ? 2.963 -14.781 -0.492 1 96.69 46 ASN B O 1
ATOM 837 N N . PRO B 1 47 ? 4.777 -15.898 0.18 1 95.19 47 PRO B N 1
ATOM 838 C CA . PRO B 1 47 ? 4.148 -17.188 -0.124 1 95.19 47 PRO B CA 1
ATOM 839 C C . PRO B 1 47 ? 2.838 -17.391 0.626 1 95.19 47 PRO B C 1
ATOM 841 O O . PRO B 1 47 ? 2.646 -16.828 1.711 1 95.19 47 PRO B O 1
ATOM 844 N N . LYS B 1 48 ? 1.973 -18.203 0.075 1 91.56 48 LYS B N 1
ATOM 845 C CA . LYS B 1 48 ? 0.645 -18.469 0.616 1 91.56 48 LYS B CA 1
ATOM 846 C C . LYS B 1 48 ? 0.732 -19.047 2.025 1 91.56 48 LYS B C 1
ATOM 848 O O . LYS B 1 48 ? -0.143 -18.797 2.857 1 91.56 48 LYS B O 1
ATOM 853 N N . GLU B 1 49 ? 1.812 -19.828 2.287 1 94.56 49 GLU B N 1
ATOM 854 C CA . GLU B 1 49 ? 1.99 -20.5 3.566 1 94.56 49 GLU B CA 1
ATOM 855 C C . GLU B 1 49 ? 2.105 -19.5 4.711 1 94.56 49 GLU B C 1
ATOM 857 O O . GLU B 1 49 ? 1.952 -19.859 5.879 1 94.56 49 GLU B O 1
ATOM 862 N N . ASN B 1 50 ? 2.389 -18.25 4.363 1 95.44 50 ASN B N 1
ATOM 863 C CA . ASN B 1 50 ? 2.574 -17.219 5.375 1 95.44 50 ASN B CA 1
ATOM 864 C C . ASN B 1 50 ? 1.278 -16.453 5.641 1 95.44 50 ASN B C 1
ATOM 866 O O . ASN B 1 50 ? 1.249 -15.539 6.469 1 95.44 50 ASN B O 1
ATOM 870 N N . TRP B 1 51 ? 0.25 -16.797 4.992 1 94.56 51 TRP B N 1
ATOM 871 C CA . TRP B 1 51 ? -1.007 -16.062 5.098 1 94.56 51 TRP B CA 1
ATOM 872 C C . TRP B 1 51 ? -2.043 -16.859 5.875 1 94.56 51 TRP B C 1
ATOM 874 O O . TRP B 1 51 ? -2.363 -18 5.508 1 94.56 51 TRP B O 1
ATOM 884 N N . PHE B 1 52 ? -2.561 -16.297 6.965 1 94.94 52 PHE B N 1
ATOM 885 C CA . PHE B 1 52 ? -3.557 -16.922 7.824 1 94.94 52 PHE B CA 1
ATOM 886 C C . PHE B 1 52 ? -4.75 -15.992 8.039 1 94.94 52 PHE B C 1
ATOM 888 O O . PHE B 1 52 ? -4.582 -14.781 8.203 1 94.94 52 PHE B O 1
ATOM 895 N N . LEU B 1 53 ? -5.891 -16.609 7.883 1 90.5 53 LEU B N 1
ATOM 896 C CA . LEU B 1 53 ? -7.125 -15.914 8.234 1 90.5 53 LEU B CA 1
ATOM 897 C C . LEU B 1 53 ? -7.812 -16.594 9.414 1 90.5 53 LEU B C 1
ATOM 899 O O . LEU B 1 53 ? -8.094 -17.797 9.367 1 90.5 53 LEU B O 1
ATOM 903 N N . ALA B 1 54 ? -7.965 -15.906 10.469 1 93.62 54 ALA B N 1
ATOM 904 C CA . ALA B 1 54 ? -8.602 -16.453 11.664 1 93.62 54 ALA B CA 1
ATOM 905 C C . ALA B 1 54 ? -7.867 -17.688 12.164 1 93.62 54 ALA B C 1
ATOM 907 O O . ALA B 1 54 ? -8.492 -18.672 12.539 1 93.62 54 ALA B O 1
ATOM 908 N N . GLY B 1 55 ? -6.605 -17.656 11.977 1 93.5 55 GLY B N 1
ATOM 909 C CA . GLY B 1 55 ? -5.762 -18.719 12.5 1 93.5 55 GLY B CA 1
ATOM 910 C C . GLY B 1 55 ? -5.598 -19.875 11.539 1 93.5 55 GLY B C 1
ATOM 911 O O . GLY B 1 55 ? -4.867 -20.828 11.828 1 93.5 55 GLY B O 1
ATOM 912 N N . ASN B 1 56 ? -6.293 -19.734 10.5 1 94.88 56 ASN B N 1
ATOM 913 C CA . ASN B 1 56 ? -6.195 -20.812 9.508 1 94.88 56 ASN B CA 1
ATOM 914 C C . ASN B 1 56 ? -5.449 -20.344 8.258 1 94.88 56 ASN B C 1
ATOM 916 O O . ASN B 1 56 ? -5.641 -19.234 7.793 1 94.88 56 ASN B O 1
ATOM 920 N N . GLN B 1 57 ? -4.633 -21.297 7.824 1 91 57 GLN B N 1
ATOM 921 C CA . GLN B 1 57 ? -3.916 -20.984 6.59 1 91 57 GLN B CA 1
ATOM 922 C C . GLN B 1 57 ? -4.883 -20.781 5.43 1 91 57 GLN B C 1
ATOM 924 O O . GLN B 1 57 ? -5.891 -21.484 5.316 1 91 57 GLN B O 1
ATOM 929 N N . LEU B 1 58 ? -4.602 -19.781 4.586 1 83.75 58 LEU B N 1
ATOM 930 C CA . LEU B 1 58 ? -5.438 -19.5 3.426 1 83.75 58 LEU B CA 1
ATOM 931 C C . LEU B 1 58 ? -5.195 -20.516 2.314 1 83.75 58 LEU B C 1
ATOM 933 O O . LEU B 1 58 ? -4.102 -21.078 2.205 1 83.75 58 LEU B O 1
#

pLDDT: mean 96.43, std 3.47, range [79.75, 98.88]

Organism: Nitrosopumilus maritimus (strain SCM1) (NCBI:txid436308)

Secondary structure (DSSP, 8-state):
--EEEEEE-S---HHHHHHHHHHHHHHIIIII---GGG-EEEEEE--GGG-EETTEE-/--EEEEEE-S---HHHHHHHHHHHHHHIIIII---GGG-EEEEEE--GGG-EETTEE-

InterPro domains:
  IPR004370 4-oxalocrotonate tautomerase-like domain [PF01361] (2-56)
  IPR014347 Tautomerase/MIF superfamily [G3DSA:3.30.429.10] (1-58)
  IPR014347 Tautomerase/MIF superfamily [SSF55331] (1-56)

Radius of gyration: 14.48 Å; Cα contacts (8 Å, |Δi|>4): 190; chains: 2; bounding box: 33×36×30 Å

Foldseek 3Di:
DDEAEAEDAPDDDPVVVVVVLVVVLVVCCVPVVDDSVVYHYHYHHDHQQPDDDPRHRD/DDEAEAEDAPDDDPVVVVVVLVVVLVVCCVPVVDDSVVYHYHYHHDHQQPDDDPNHRD

Solvent-accessible surface area (backbone atoms only — not comparable to full-atom values): 6591 Å² total; per-residue (Å²): 91,40,42,33,37,38,36,24,54,68,84,75,51,69,66,41,50,53,52,44,50,51,52,44,44,53,48,38,31,71,52,69,65,43,57,67,91,40,52,45,76,43,80,38,70,42,58,58,92,77,37,64,56,96,85,33,76,103,91,39,44,34,38,38,37,24,57,68,83,74,50,69,68,39,51,53,52,43,49,52,53,44,43,51,47,39,30,71,53,68,66,44,57,67,92,40,53,45,74,44,79,40,70,42,58,57,90,76,37,64,57,95,85,33,74,102

Sequence (116 aa):
MPLITVSMYPGRTQEQKDEYAKAITKSAVEILKTKENHVIVVFEDNPKENWFLAGNQLMPLITVSMYPGRTQEQKDEYAKAITKSAVEILKTKENHVIVVFEDNPKENWFLAGNQL

Nearest PDB structures (foldseek):
  3ry0-assembly1_A  TM=9.051E-01  e=7.173E-06  Streptomyces achromogenes
  8t9o-assembly1_A  TM=8.767E-01  e=1.166E-05  Herbaspirillum
  4fdx-assembly1_B  TM=9.191E-01  e=5.007E-05  Methylibium petroleiphilum PM1
  6ogm-assembly2_G  TM=8.913E-01  e=6.165E-05  Burkholderia lata
  6ogm-assembly2_H  TM=9.287E-01  e=2.838E-04  Burkholderia lata